Protein AF-A0A370NGB3-F1 (afdb_monomer_lite)

Organism: NCBI:txid2211104

Sequence (174 aa):
MNQNKIIVSNSVEALFYEDENNKLLPESSAEADHLPIEALVVSDRDSDDTCDEDDDDYDDACEDKPRTLDEIYEAIKRLRKQVWYNRCYLANRQEIEEGAVKIVSHGEWYANPERQNCIVDDIWAGAQKTAKEIEDEFDEDDLIVFNGYELEMLHGKLSALRWAVGNDWDFLDT

pLDDT: mean 71.04, std 23.05, range [30.44, 95.5]

Structure (mmCIF, N/CA/C/O backbone):
data_AF-A0A370NGB3-F1
#
_entry.id   AF-A0A370NGB3-F1
#
loop_
_atom_site.group_PDB
_atom_site.id
_atom_site.type_symbol
_atom_site.label_atom_id
_atom_site.label_alt_id
_atom_site.label_comp_id
_atom_site.label_asym_id
_atom_site.label_entity_id
_atom_site.label_seq_id
_atom_site.pdbx_PDB_ins_code
_atom_site.Cartn_x
_atom_site.Cartn_y
_atom_site.Cartn_z
_atom_site.occupancy
_atom_site.B_iso_or_equiv
_atom_site.auth_seq_id
_atom_site.auth_comp_id
_atom_site.auth_asym_id
_atom_site.auth_atom_id
_atom_site.pdbx_PDB_model_num
ATOM 1 N N . MET A 1 1 ? -5.785 50.158 26.370 1.00 34.03 1 MET A N 1
ATOM 2 C CA . MET A 1 1 ? -6.833 50.618 25.432 1.00 34.03 1 MET A CA 1
ATOM 3 C C . MET A 1 1 ? -6.445 50.079 24.064 1.00 34.03 1 MET A C 1
ATOM 5 O O . MET A 1 1 ? -5.342 50.369 23.639 1.00 34.03 1 MET A O 1
ATOM 9 N N . ASN A 1 2 ? -7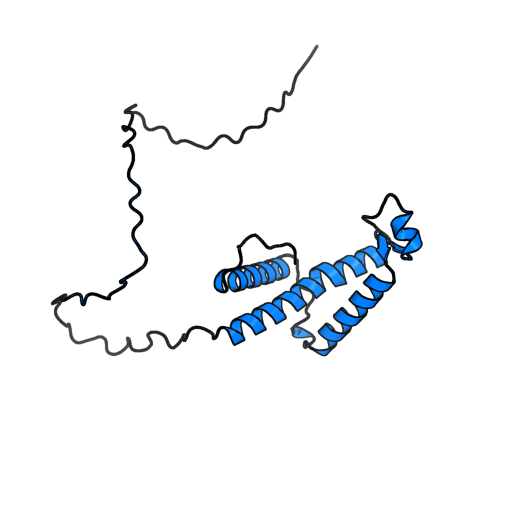.132 49.027 23.606 1.00 30.44 2 ASN A N 1
ATOM 10 C CA . ASN A 1 2 ? -8.124 49.085 22.512 1.00 30.44 2 ASN A CA 1
ATOM 11 C C . ASN A 1 2 ? -7.446 49.353 21.151 1.00 30.44 2 ASN A C 1
ATOM 13 O O . ASN A 1 2 ? -6.763 50.355 21.037 1.00 30.44 2 ASN A O 1
ATOM 17 N N . GLN A 1 3 ? -7.626 48.612 20.059 1.00 36.69 3 GLN A N 1
ATOM 18 C CA . GLN A 1 3 ? -8.386 47.407 19.718 1.00 36.69 3 GLN A CA 1
ATOM 19 C C . GLN A 1 3 ? -8.143 47.168 18.200 1.00 36.69 3 GLN A C 1
ATOM 21 O O . GLN A 1 3 ? -7.958 48.153 17.492 1.00 36.69 3 GLN A O 1
ATOM 26 N N . ASN A 1 4 ? -8.299 45.925 17.711 1.00 31.58 4 ASN A N 1
ATOM 27 C CA . ASN A 1 4 ? -8.691 45.557 16.324 1.00 31.58 4 ASN A CA 1
ATOM 28 C C . ASN A 1 4 ? -7.636 45.770 15.201 1.00 31.58 4 ASN A C 1
ATOM 30 O O . ASN A 1 4 ? -6.890 46.731 15.222 1.00 31.58 4 ASN A O 1
ATOM 34 N N . LYS A 1 5 ? -7.511 44.966 14.137 1.00 33.31 5 LYS A N 1
ATOM 35 C CA . LYS A 1 5 ? -8.287 43.849 13.572 1.00 33.31 5 LYS A CA 1
ATOM 36 C C . LYS A 1 5 ? -7.342 43.114 12.604 1.00 33.31 5 LYS A C 1
ATOM 38 O O . LYS A 1 5 ? -6.756 43.771 11.750 1.00 33.31 5 LYS A O 1
ATOM 43 N N . ILE A 1 6 ? -7.213 41.792 12.693 1.00 30.58 6 ILE A N 1
ATOM 44 C CA . ILE A 1 6 ? -6.614 41.000 11.608 1.00 30.58 6 ILE A CA 1
ATOM 45 C C . ILE A 1 6 ? -7.741 40.725 10.612 1.00 30.58 6 ILE A C 1
ATOM 47 O O . ILE A 1 6 ? -8.737 40.093 10.964 1.00 30.58 6 ILE A O 1
ATOM 51 N N . ILE A 1 7 ? -7.611 41.253 9.397 1.00 32.41 7 ILE A N 1
ATOM 52 C CA . ILE A 1 7 ? -8.409 40.832 8.246 1.00 32.41 7 ILE A CA 1
ATOM 53 C C . ILE A 1 7 ? -7.464 39.998 7.392 1.00 32.41 7 ILE A C 1
ATOM 55 O O . ILE A 1 7 ? -6.507 40.519 6.831 1.00 32.41 7 ILE A O 1
ATOM 59 N N . VAL A 1 8 ? -7.714 38.693 7.356 1.00 41.50 8 VAL A N 1
ATOM 60 C CA . VAL A 1 8 ? -7.067 37.776 6.421 1.00 41.50 8 VAL A CA 1
ATOM 61 C C . VAL A 1 8 ? -7.725 38.003 5.065 1.00 41.50 8 VAL A C 1
ATOM 63 O O . VAL A 1 8 ? -8.908 37.705 4.901 1.00 41.50 8 VAL A O 1
ATOM 66 N N . SER A 1 9 ? -6.984 38.546 4.104 1.00 33.88 9 SER A N 1
ATOM 67 C CA . SER A 1 9 ? -7.332 38.433 2.690 1.00 33.88 9 SER A CA 1
ATOM 68 C C . SER A 1 9 ? -6.294 37.557 2.010 1.00 33.88 9 SER A C 1
ATOM 70 O O . SER A 1 9 ? -5.121 37.914 1.939 1.00 33.88 9 SER A O 1
ATOM 72 N N . ASN A 1 10 ? -6.765 36.409 1.522 1.00 46.78 10 ASN A N 1
ATOM 73 C CA . ASN A 1 10 ? -6.141 35.640 0.455 1.00 46.78 10 ASN A CA 1
ATOM 74 C C . ASN A 1 10 ? -5.621 36.582 -0.629 1.00 46.78 10 ASN A C 1
ATOM 76 O O . ASN A 1 10 ? -6.415 37.365 -1.149 1.00 46.78 10 ASN A O 1
ATOM 80 N N . SER A 1 11 ? -4.353 36.453 -1.006 1.00 34.59 11 SER A N 1
ATOM 81 C CA . SER A 1 11 ? -3.908 36.399 -2.403 1.00 34.59 11 SER A CA 1
ATOM 82 C C . SER A 1 11 ? -2.403 36.162 -2.443 1.00 34.59 11 SER A C 1
ATOM 84 O O . SER A 1 11 ? -1.639 36.747 -1.683 1.00 34.59 11 SER A O 1
ATOM 86 N N . VAL A 1 12 ? -2.014 35.249 -3.322 1.00 42.88 12 VAL A N 1
ATOM 87 C CA . VAL A 1 12 ? -0.639 34.929 -3.691 1.00 42.88 12 VAL A CA 1
ATOM 88 C C . VAL A 1 12 ? -0.088 36.129 -4.466 1.00 42.88 12 VAL A C 1
ATOM 90 O O . VAL A 1 12 ? -0.531 36.376 -5.584 1.00 42.88 12 VAL A O 1
ATOM 93 N N . GLU A 1 13 ? 0.834 36.900 -3.888 1.00 38.72 13 GLU A N 1
ATOM 94 C CA . GLU A 1 13 ? 1.575 37.912 -4.648 1.00 38.72 13 GLU A CA 1
ATOM 95 C C . GLU A 1 13 ? 2.733 37.233 -5.379 1.00 38.72 13 GLU A C 1
ATOM 97 O O . GLU A 1 13 ? 3.723 36.800 -4.788 1.00 38.72 13 GLU A O 1
ATOM 102 N N . ALA A 1 14 ? 2.564 37.111 -6.694 1.00 38.94 14 ALA A N 1
ATOM 103 C CA . ALA A 1 14 ? 3.642 36.846 -7.624 1.00 38.94 14 ALA A CA 1
ATOM 104 C C . ALA A 1 14 ? 4.669 37.984 -7.530 1.00 38.94 14 ALA A C 1
ATOM 106 O O . ALA A 1 14 ? 4.329 39.158 -7.680 1.00 38.94 14 ALA A O 1
ATOM 107 N N . LEU A 1 15 ? 5.927 37.623 -7.286 1.00 31.48 15 LEU A N 1
ATOM 108 C CA . LEU A 1 15 ? 7.059 38.538 -7.363 1.00 31.48 15 LEU A CA 1
ATOM 109 C C . LEU A 1 15 ? 7.294 38.910 -8.833 1.00 31.48 15 LEU A C 1
ATOM 111 O O . LEU A 1 15 ? 7.958 38.179 -9.566 1.00 31.48 15 LEU A O 1
ATOM 115 N N . PHE A 1 16 ? 6.750 40.043 -9.265 1.00 32.81 16 PHE A N 1
ATOM 116 C CA . PHE A 1 16 ? 7.217 40.725 -10.467 1.00 32.81 16 PHE A CA 1
ATOM 117 C C . PHE A 1 16 ? 8.459 41.547 -10.098 1.00 32.81 16 PHE A C 1
ATOM 119 O O . PHE A 1 16 ? 8.409 42.389 -9.205 1.00 32.81 16 PHE A O 1
ATOM 126 N N . TYR A 1 17 ? 9.583 41.283 -10.767 1.00 37.03 17 TYR A N 1
ATOM 127 C CA . TYR A 1 17 ? 10.738 42.181 -10.753 1.00 37.03 17 TYR A CA 1
ATOM 128 C C . TYR A 1 17 ? 10.430 43.374 -11.666 1.00 37.03 17 TYR A C 1
ATOM 130 O O . TYR A 1 17 ? 10.232 43.197 -12.867 1.00 37.03 17 TYR A O 1
ATOM 138 N N . GLU A 1 18 ? 10.380 44.577 -11.097 1.00 33.16 18 GLU A N 1
ATOM 139 C CA . GLU A 1 18 ? 10.316 45.831 -11.851 1.00 33.16 18 GLU A CA 1
ATOM 140 C C . GLU A 1 18 ? 11.743 46.330 -12.147 1.00 33.16 18 GLU A C 1
ATOM 142 O O . GLU A 1 18 ? 12.573 46.397 -11.241 1.00 33.16 18 GLU A O 1
ATOM 147 N N . ASP A 1 19 ? 12.026 46.679 -13.407 1.00 35.22 19 ASP A N 1
ATOM 148 C CA . ASP A 1 19 ? 13.258 47.364 -13.834 1.00 35.22 19 ASP A CA 1
ATOM 149 C C . ASP A 1 19 ? 12.952 48.838 -14.179 1.00 35.22 19 ASP A C 1
ATOM 151 O O . ASP A 1 19 ? 11.872 49.174 -14.677 1.00 35.22 19 ASP A O 1
ATOM 155 N N . GLU A 1 20 ? 13.905 49.732 -13.907 1.00 42.97 20 GLU A N 1
ATOM 156 C CA . GLU A 1 20 ? 13.741 51.173 -13.635 1.00 42.97 20 GLU A CA 1
ATOM 157 C C . GLU A 1 20 ? 13.338 52.057 -14.836 1.00 42.97 20 GLU A C 1
ATOM 159 O O . GLU A 1 20 ? 13.365 53.284 -14.744 1.00 42.97 20 GLU A O 1
ATOM 164 N N . ASN A 1 21 ? 12.942 51.487 -15.976 1.00 46.84 21 ASN A N 1
ATOM 165 C CA . ASN A 1 21 ? 12.770 52.252 -17.220 1.00 46.84 21 ASN A CA 1
ATOM 166 C C . ASN A 1 21 ? 11.375 52.215 -17.857 1.00 46.84 21 ASN A C 1
ATOM 168 O O . ASN A 1 21 ? 11.252 52.615 -19.014 1.00 46.84 21 ASN A O 1
ATOM 172 N N . ASN A 1 22 ? 10.337 51.793 -17.119 1.00 48.28 22 ASN A N 1
ATOM 173 C CA . ASN A 1 22 ? 8.905 51.936 -17.451 1.00 48.28 22 ASN A CA 1
ATOM 174 C C . ASN A 1 22 ? 8.594 52.013 -18.962 1.00 48.28 22 ASN A C 1
ATOM 176 O O . ASN A 1 22 ? 8.128 53.035 -19.480 1.00 48.28 22 ASN A O 1
ATOM 180 N N . LYS A 1 23 ? 8.892 50.934 -19.691 1.00 39.78 23 LYS A N 1
ATOM 181 C CA . LYS A 1 23 ? 8.591 50.825 -21.118 1.00 39.78 23 LYS A CA 1
ATOM 182 C C . LYS A 1 23 ? 7.695 49.612 -21.329 1.00 39.78 23 LYS A C 1
ATOM 184 O O . LYS A 1 23 ? 8.158 48.480 -21.245 1.00 39.78 23 LYS A O 1
ATOM 189 N N . LEU A 1 24 ? 6.409 49.868 -21.586 1.00 38.59 24 LEU A N 1
ATOM 190 C CA . LEU A 1 24 ? 5.455 48.841 -22.007 1.00 38.59 24 LEU A CA 1
ATOM 191 C C . LEU A 1 24 ? 5.971 48.161 -23.284 1.00 38.59 24 LEU A C 1
ATOM 193 O O . LEU A 1 24 ? 6.203 48.831 -24.294 1.00 38.59 24 LEU A O 1
ATOM 197 N N . LEU A 1 25 ? 6.115 46.837 -23.246 1.00 35.84 25 LEU A N 1
ATOM 198 C CA . LEU A 1 25 ? 6.253 46.023 -24.450 1.00 35.84 25 LEU A CA 1
ATOM 199 C C . LEU A 1 25 ? 4.862 45.859 -25.090 1.00 35.84 25 LEU A C 1
ATOM 201 O O . LEU A 1 25 ? 3.893 45.638 -24.363 1.00 35.84 25 LEU A O 1
ATOM 205 N N . PRO A 1 26 ? 4.730 46.001 -26.421 1.00 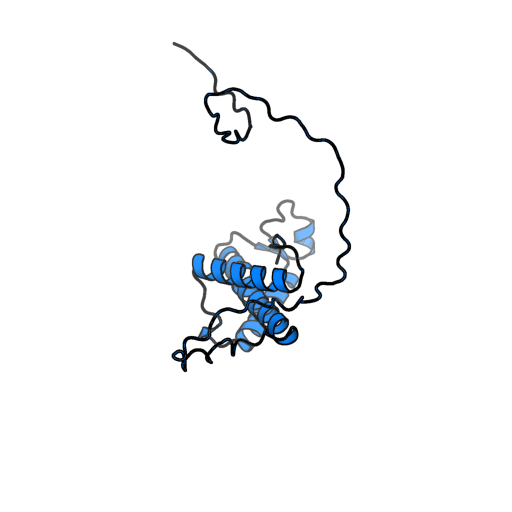34.97 26 PRO A N 1
ATOM 206 C CA . PRO A 1 26 ? 3.440 45.871 -27.083 1.00 34.97 26 PRO A CA 1
ATOM 207 C C . PRO A 1 26 ? 2.965 44.415 -27.069 1.00 34.97 26 PRO A C 1
ATOM 209 O O . PRO A 1 26 ? 3.729 43.503 -27.385 1.00 34.97 26 PRO A O 1
ATOM 212 N N . GLU A 1 27 ? 1.684 44.219 -26.757 1.00 47.47 27 GLU A N 1
ATOM 213 C CA . GLU A 1 27 ? 0.969 42.969 -27.013 1.00 47.47 27 GLU A CA 1
ATOM 214 C C . GLU A 1 27 ? 1.006 42.685 -28.523 1.00 47.47 27 GLU A C 1
ATOM 216 O O . GLU A 1 27 ? 0.318 43.343 -29.307 1.00 47.47 27 GLU A O 1
ATOM 221 N N . SER A 1 28 ? 1.835 41.732 -28.958 1.00 38.22 28 SER A N 1
ATOM 222 C CA . SER A 1 28 ? 1.753 41.215 -30.322 1.00 38.22 28 SER A CA 1
ATOM 223 C C . SER A 1 28 ? 0.676 40.138 -30.372 1.00 38.22 28 SER A C 1
ATOM 225 O O . SER A 1 28 ? 0.853 39.015 -29.897 1.00 38.22 28 SER A O 1
ATOM 227 N N . SER A 1 29 ? -0.454 40.537 -30.937 1.00 34.06 29 SER A N 1
ATOM 228 C CA . SER A 1 29 ? -1.575 39.706 -31.342 1.00 34.06 29 SER A CA 1
ATOM 229 C C . SER A 1 29 ? -1.157 38.479 -32.161 1.00 34.06 29 SER A C 1
ATOM 231 O O . SER A 1 29 ? -0.376 38.612 -33.096 1.00 34.06 29 SER A O 1
ATOM 233 N N . ALA A 1 30 ? -1.790 37.350 -31.833 1.00 41.38 30 ALA A N 1
ATOM 234 C CA . ALA A 1 30 ? -2.312 36.315 -32.730 1.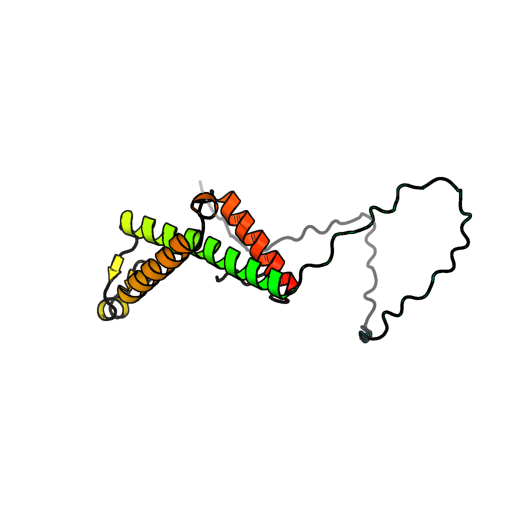00 41.38 30 ALA A CA 1
ATOM 235 C C . ALA A 1 30 ? -1.458 35.861 -33.930 1.00 41.38 30 ALA A C 1
ATOM 237 O O . ALA A 1 30 ? -1.419 36.539 -34.946 1.00 41.38 30 ALA A O 1
ATOM 238 N N . GLU A 1 31 ? -0.922 34.640 -33.831 1.00 35.31 31 GLU A N 1
ATOM 239 C CA . GLU A 1 31 ? -1.191 33.503 -34.739 1.00 35.31 31 GLU A CA 1
ATOM 240 C C . GLU A 1 31 ? -0.345 32.312 -34.259 1.00 35.31 31 GLU A C 1
ATOM 242 O O . GLU A 1 31 ? 0.834 32.176 -34.571 1.00 35.31 31 GLU A O 1
ATOM 247 N N . ALA A 1 32 ? -0.930 31.474 -33.396 1.00 41.09 32 ALA A N 1
ATOM 248 C CA . ALA A 1 32 ? -0.343 30.184 -33.049 1.00 41.09 32 ALA A CA 1
ATOM 249 C C . ALA A 1 32 ? -0.629 29.215 -34.199 1.00 41.09 32 ALA A C 1
ATOM 251 O O . ALA A 1 32 ? -1.620 28.483 -34.176 1.00 41.09 32 ALA A O 1
ATOM 252 N N . ASP A 1 33 ? 0.219 29.254 -35.223 1.00 36.06 33 ASP A N 1
ATOM 253 C CA . ASP A 1 33 ? 0.236 28.232 -36.258 1.00 36.06 33 ASP A CA 1
ATOM 254 C C . ASP A 1 33 ? 0.554 26.880 -35.614 1.00 36.06 33 ASP A C 1
ATOM 256 O O . ASP A 1 33 ? 1.626 26.646 -35.049 1.00 36.06 33 ASP A O 1
ATOM 260 N N . HIS A 1 34 ? -0.423 25.980 -35.681 1.00 44.59 34 HIS A N 1
ATOM 261 C CA . HIS A 1 34 ? -0.253 24.574 -35.365 1.00 44.59 34 HIS A CA 1
ATOM 262 C C . HIS A 1 34 ? 0.762 23.972 -36.340 1.00 44.59 34 HIS A C 1
ATOM 264 O O . HIS A 1 34 ? 0.434 23.698 -37.494 1.00 44.59 34 HIS A O 1
ATOM 270 N N . LEU A 1 35 ? 1.992 23.742 -35.883 1.00 41.38 35 LEU A N 1
ATOM 271 C CA . LEU A 1 35 ? 2.932 22.906 -36.622 1.00 41.38 35 LEU A CA 1
ATOM 272 C C . LEU A 1 35 ? 2.502 21.437 -36.464 1.00 41.38 35 LEU A C 1
ATOM 274 O O . LEU A 1 35 ? 2.389 20.963 -35.329 1.00 41.38 35 LEU A O 1
ATOM 278 N N . PRO A 1 36 ? 2.232 20.702 -37.559 1.00 34.91 36 PRO A N 1
ATOM 279 C CA . PRO A 1 36 ? 1.934 19.283 -37.471 1.00 34.91 36 PRO A CA 1
ATOM 280 C C . PRO A 1 36 ? 3.199 18.522 -37.064 1.00 34.91 36 PRO A C 1
ATOM 282 O O . PRO A 1 36 ? 4.299 18.810 -37.537 1.00 34.91 36 PRO A O 1
ATOM 285 N N . ILE A 1 37 ? 3.034 17.533 -36.186 1.00 41.19 37 ILE A N 1
ATOM 286 C CA . ILE A 1 37 ? 4.081 16.577 -35.821 1.00 41.19 37 ILE A CA 1
ATOM 287 C C . ILE A 1 37 ? 4.242 15.611 -36.996 1.00 41.19 37 ILE A C 1
ATOM 289 O O . ILE A 1 37 ? 3.723 14.504 -36.974 1.00 41.19 37 ILE A O 1
ATOM 293 N N . GLU A 1 38 ? 4.911 16.037 -38.057 1.00 47.19 38 GLU A N 1
ATOM 294 C CA . GLU A 1 38 ? 5.358 15.151 -39.125 1.00 47.19 38 GLU A CA 1
ATOM 295 C C . GLU A 1 38 ? 6.621 15.747 -39.753 1.00 47.19 38 GLU A C 1
ATOM 297 O O . GLU A 1 38 ? 6.657 16.921 -40.108 1.00 47.19 38 GLU A O 1
ATOM 302 N N . ALA A 1 39 ? 7.650 14.902 -39.866 1.00 40.31 39 ALA A N 1
ATOM 303 C CA . ALA A 1 39 ? 9.011 15.175 -40.342 1.00 40.31 39 ALA A CA 1
ATOM 304 C C . ALA A 1 39 ? 10.018 15.712 -39.304 1.00 40.31 39 ALA A C 1
ATOM 306 O O . ALA A 1 39 ? 10.638 16.757 -39.480 1.00 40.31 39 ALA A O 1
ATOM 307 N N . LEU A 1 40 ? 10.320 14.887 -38.296 1.00 37.88 40 LEU A N 1
ATOM 308 C CA . LEU A 1 40 ? 11.678 14.829 -37.748 1.00 37.88 40 LEU A CA 1
ATOM 309 C C . LEU A 1 40 ? 12.558 14.040 -38.740 1.00 37.88 40 LEU A C 1
ATOM 311 O O . LEU A 1 40 ? 12.889 12.879 -38.519 1.00 37.88 40 LEU A O 1
ATOM 315 N N . VAL A 1 41 ? 12.854 14.636 -39.898 1.00 39.78 41 VAL A N 1
ATOM 316 C CA . VAL A 1 41 ? 13.902 14.128 -40.792 1.00 39.78 41 VAL A CA 1
ATOM 317 C C . VAL A 1 41 ? 15.198 14.760 -40.314 1.00 39.78 41 VAL A C 1
ATOM 319 O O . VAL A 1 41 ? 15.363 15.976 -40.381 1.00 39.78 41 VAL A O 1
ATOM 322 N N . VAL A 1 42 ? 16.088 13.924 -39.782 1.00 42.28 42 VAL A N 1
ATOM 323 C CA . VAL A 1 42 ? 17.471 14.285 -39.473 1.00 42.28 42 VAL A CA 1
ATOM 324 C C . VAL A 1 42 ? 18.105 14.780 -40.771 1.00 42.28 42 VAL A C 1
ATOM 326 O O . VAL A 1 42 ? 18.344 13.998 -41.684 1.00 42.28 42 VAL A O 1
ATOM 329 N N . SER A 1 43 ? 18.291 16.092 -40.893 1.00 34.41 43 SER A N 1
ATOM 330 C CA . SER A 1 43 ? 19.112 16.669 -41.949 1.00 34.41 43 SER A CA 1
ATOM 331 C C . SER A 1 43 ? 20.567 16.557 -41.519 1.00 34.41 43 SER A C 1
ATOM 333 O O . SER A 1 43 ? 20.949 17.162 -40.510 1.00 34.41 43 SER A O 1
ATOM 335 N N . ASP A 1 44 ? 21.344 15.795 -42.281 1.00 44.28 44 ASP A N 1
ATOM 336 C CA . ASP A 1 44 ? 22.796 15.715 -42.183 1.00 44.28 44 ASP A CA 1
ATOM 337 C C . ASP A 1 44 ? 23.386 17.133 -42.111 1.00 44.28 44 ASP A C 1
ATOM 339 O O . ASP A 1 44 ? 23.186 17.965 -43.000 1.00 44.28 44 ASP A O 1
ATOM 343 N N . ARG A 1 45 ? 24.052 17.447 -40.995 1.00 45.62 45 ARG A N 1
ATOM 344 C CA . ARG A 1 45 ? 24.866 18.656 -40.875 1.00 45.62 45 ARG A CA 1
ATOM 345 C C . ARG A 1 45 ? 26.225 18.338 -41.482 1.00 45.62 45 ARG A C 1
ATOM 347 O O . ARG A 1 45 ? 27.046 17.705 -40.830 1.00 45.62 45 ARG A O 1
ATOM 354 N N . ASP A 1 46 ? 26.459 18.825 -42.694 1.00 48.72 46 ASP A N 1
ATOM 355 C CA . ASP A 1 46 ? 27.809 18.977 -43.233 1.00 48.72 46 ASP A CA 1
ATOM 356 C C . ASP A 1 46 ? 28.535 20.065 -42.421 1.00 48.72 46 ASP A C 1
ATOM 358 O O . ASP A 1 46 ? 28.491 21.253 -42.750 1.00 48.72 46 ASP A O 1
ATOM 362 N N . SER A 1 47 ? 29.158 19.673 -41.310 1.00 48.03 47 SER A N 1
ATOM 363 C CA . SER A 1 47 ? 30.213 20.455 -40.669 1.00 48.03 47 SER A CA 1
ATOM 364 C C . SER A 1 47 ? 31.552 19.857 -41.078 1.00 48.03 47 SER A C 1
ATOM 366 O O . SER A 1 47 ? 32.001 18.867 -40.507 1.00 48.03 47 SER A O 1
ATOM 368 N N . ASP A 1 48 ? 32.146 20.457 -42.106 1.00 54.53 48 ASP A N 1
ATOM 369 C CA . ASP A 1 48 ? 33.570 20.350 -42.412 1.00 54.53 48 ASP A CA 1
ATOM 370 C C . ASP A 1 48 ? 34.332 20.999 -41.247 1.00 54.53 48 ASP A C 1
ATOM 372 O O . ASP A 1 48 ? 34.488 22.220 -41.198 1.00 54.53 48 ASP A O 1
ATOM 376 N N . ASP A 1 49 ? 34.685 20.189 -40.251 1.00 50.22 49 ASP A N 1
ATOM 377 C CA . ASP A 1 49 ? 35.584 20.565 -39.169 1.00 50.22 49 ASP A CA 1
ATOM 378 C C . ASP A 1 49 ? 36.681 19.505 -39.104 1.00 50.22 49 ASP A C 1
ATOM 380 O O . ASP A 1 49 ? 36.429 18.298 -39.097 1.00 50.22 49 ASP A O 1
ATOM 384 N N . THR A 1 50 ? 37.910 19.983 -39.199 1.00 48.91 50 THR A N 1
ATOM 385 C CA . THR A 1 50 ? 39.129 19.204 -39.372 1.00 48.91 50 THR A CA 1
ATOM 386 C C . THR A 1 50 ? 39.282 18.150 -38.284 1.00 48.91 50 THR A C 1
ATOM 388 O O . THR A 1 50 ? 39.313 18.477 -37.102 1.00 48.91 50 THR A O 1
ATOM 391 N N . CYS A 1 51 ? 39.422 16.892 -38.702 1.00 45.44 51 CYS A N 1
ATOM 392 C CA . CYS A 1 51 ? 39.734 15.771 -37.829 1.00 45.44 51 CYS A CA 1
ATOM 393 C C . CYS A 1 51 ? 41.173 15.929 -37.314 1.00 45.44 51 CYS A C 1
ATOM 395 O O . CYS A 1 51 ? 42.122 15.558 -38.007 1.00 45.44 51 CYS A O 1
ATOM 397 N N . ASP A 1 52 ? 41.339 16.494 -36.120 1.00 53.66 52 ASP A N 1
ATOM 398 C CA . ASP A 1 52 ? 42.523 16.215 -35.315 1.00 53.66 52 ASP A CA 1
ATOM 399 C C . ASP A 1 52 ? 42.454 14.727 -34.928 1.00 53.66 52 ASP A C 1
ATOM 401 O O . ASP A 1 52 ? 41.543 14.274 -34.236 1.00 53.66 52 ASP A O 1
ATOM 405 N N . GLU A 1 53 ? 43.376 13.944 -35.487 1.00 59.91 53 GLU A N 1
ATOM 406 C CA . GLU A 1 53 ? 43.620 12.550 -35.127 1.00 59.91 53 GLU A CA 1
ATOM 407 C C . GLU A 1 53 ? 44.220 12.527 -33.717 1.00 59.91 53 GLU A C 1
ATOM 409 O O . GLU A 1 53 ? 45.409 12.789 -33.589 1.00 59.91 53 GLU A O 1
ATOM 414 N N . ASP A 1 54 ? 43.399 12.311 -32.684 1.00 55.22 54 ASP A N 1
ATOM 415 C CA . ASP A 1 54 ? 43.763 11.717 -31.383 1.00 55.22 54 ASP A CA 1
ATOM 416 C C . ASP A 1 54 ? 42.529 11.742 -30.449 1.00 55.22 54 ASP A C 1
ATOM 418 O O . ASP A 1 54 ? 42.422 12.600 -29.579 1.00 55.22 54 ASP A O 1
ATOM 422 N N . ASP A 1 55 ? 41.580 10.813 -30.621 1.00 55.94 55 ASP A N 1
ATOM 423 C CA . ASP A 1 55 ? 40.537 10.527 -29.612 1.00 55.94 55 ASP A CA 1
ATOM 424 C C . ASP A 1 55 ? 40.031 9.067 -29.748 1.00 55.94 55 ASP A C 1
ATOM 426 O O . ASP A 1 55 ? 38.842 8.778 -29.879 1.00 55.94 55 ASP A O 1
ATOM 430 N N . ASP A 1 56 ? 40.964 8.107 -29.720 1.00 56.28 56 ASP A N 1
ATOM 431 C CA . ASP A 1 56 ? 40.682 6.658 -29.657 1.00 56.28 56 ASP A CA 1
ATOM 432 C C . ASP A 1 56 ? 40.241 6.206 -28.239 1.00 56.28 56 ASP A C 1
ATOM 434 O O . ASP A 1 56 ? 40.781 5.245 -27.689 1.00 56.28 56 ASP A O 1
ATOM 438 N N . ASP A 1 57 ? 39.280 6.892 -27.610 1.00 56.09 57 ASP A N 1
ATOM 439 C CA . ASP A 1 57 ? 38.654 6.409 -26.357 1.00 56.09 57 ASP A CA 1
ATOM 440 C C . ASP A 1 57 ? 37.203 6.904 -26.153 1.00 56.09 57 ASP A C 1
ATOM 442 O O . ASP A 1 57 ? 36.726 7.049 -25.028 1.00 56.09 57 ASP A O 1
ATOM 446 N N . TYR A 1 58 ? 36.478 7.181 -27.245 1.00 55.16 58 TYR A N 1
ATOM 447 C CA . TYR A 1 58 ? 35.082 7.659 -27.214 1.00 55.16 58 TYR A CA 1
ATOM 448 C C . TYR A 1 58 ? 34.048 6.632 -27.709 1.00 55.16 58 TYR A C 1
ATOM 450 O O . TYR A 1 58 ? 32.964 7.002 -28.152 1.00 55.16 58 TYR A O 1
ATOM 458 N N . ASP A 1 59 ? 34.351 5.338 -27.596 1.00 52.72 59 ASP A N 1
ATOM 459 C CA . ASP A 1 59 ? 33.431 4.242 -27.954 1.00 52.72 59 ASP A CA 1
ATOM 460 C C . ASP A 1 59 ? 32.750 3.595 -26.723 1.00 52.72 59 ASP A C 1
ATOM 462 O O . ASP A 1 59 ? 32.278 2.465 -26.784 1.00 52.72 59 ASP A O 1
ATOM 466 N N . ASP A 1 60 ? 32.640 4.327 -25.604 1.00 54.59 60 ASP A N 1
ATOM 467 C CA . ASP A 1 60 ? 31.706 4.024 -24.495 1.00 54.59 60 ASP A CA 1
ATOM 468 C C . ASP A 1 60 ? 30.419 4.872 -24.603 1.00 54.59 60 ASP A C 1
ATOM 470 O O . ASP A 1 60 ? 29.760 5.237 -23.627 1.00 54.59 60 ASP A O 1
ATOM 474 N N . ALA A 1 61 ? 30.055 5.269 -25.824 1.00 56.16 61 ALA A N 1
ATOM 475 C CA . ALA A 1 61 ? 28.825 5.996 -26.082 1.00 56.16 61 ALA A CA 1
ATOM 476 C C . ALA A 1 61 ? 27.628 5.024 -26.095 1.00 56.16 61 ALA A C 1
ATOM 478 O O . ALA A 1 61 ? 27.199 4.543 -27.140 1.00 56.16 61 ALA A O 1
ATOM 479 N N . CYS A 1 62 ? 27.032 4.824 -24.915 1.00 56.25 62 CYS A N 1
ATOM 480 C CA . CYS A 1 62 ? 25.655 4.354 -24.719 1.00 56.25 62 CYS A CA 1
ATOM 481 C C . CYS A 1 62 ? 25.382 2.856 -24.994 1.00 56.25 62 CYS A C 1
ATOM 483 O O . CYS A 1 62 ? 24.675 2.486 -25.934 1.00 56.25 62 CYS A O 1
ATOM 485 N N . GLU A 1 63 ? 25.801 1.977 -24.077 1.00 57.12 63 GLU A N 1
ATOM 486 C CA . GLU A 1 63 ? 25.158 0.657 -23.916 1.00 57.12 63 GLU A CA 1
ATOM 487 C C . GLU A 1 63 ? 23.791 0.729 -23.192 1.00 57.12 63 GLU A C 1
ATOM 489 O O . GLU A 1 63 ? 23.121 -0.294 -23.014 1.00 57.12 63 GLU A O 1
ATOM 494 N N . ASP A 1 64 ? 23.322 1.925 -22.813 1.00 69.00 64 ASP A N 1
ATOM 495 C CA . ASP A 1 64 ? 22.025 2.147 -22.164 1.00 69.00 64 ASP A CA 1
ATOM 496 C C . ASP A 1 64 ? 20.872 2.064 -23.171 1.00 69.00 64 ASP A C 1
ATOM 498 O O . ASP A 1 64 ? 20.205 3.038 -23.531 1.00 69.00 64 ASP A O 1
ATOM 502 N N . LYS A 1 65 ? 20.603 0.839 -23.629 1.00 80.69 65 LYS A N 1
ATOM 503 C CA . LYS A 1 65 ? 19.391 0.538 -24.390 1.00 80.69 65 LYS A CA 1
ATOM 504 C C . LYS A 1 65 ? 18.169 0.950 -23.563 1.00 80.69 65 LYS A C 1
ATOM 506 O O . LYS A 1 65 ? 18.096 0.602 -22.376 1.00 80.69 65 LYS A O 1
ATOM 511 N N . PRO A 1 66 ? 17.181 1.630 -24.175 1.00 84.38 66 PRO A N 1
ATOM 512 C CA . PRO A 1 66 ? 15.949 1.954 -23.479 1.00 84.38 66 PRO A CA 1
ATOM 513 C C . PRO A 1 66 ? 15.316 0.663 -22.960 1.00 84.38 66 PRO A C 1
ATOM 515 O O . PRO A 1 66 ? 15.295 -0.358 -23.654 1.00 84.38 66 PRO A O 1
ATOM 518 N N . ARG A 1 67 ? 14.815 0.708 -21.722 1.00 88.56 67 ARG A N 1
ATOM 519 C CA . ARG A 1 67 ? 14.066 -0.411 -21.149 1.00 88.56 67 ARG A CA 1
ATOM 520 C C . ARG A 1 67 ? 12.860 -0.712 -22.026 1.00 88.56 67 ARG A C 1
ATOM 522 O O . ARG A 1 67 ? 12.222 0.193 -22.568 1.00 88.56 67 ARG A O 1
ATOM 529 N N . THR A 1 68 ? 12.553 -1.993 -22.157 1.00 93.44 68 THR A N 1
ATOM 530 C CA . THR A 1 68 ? 11.346 -2.416 -22.855 1.00 93.44 68 THR A CA 1
ATOM 531 C C . THR A 1 68 ? 10.115 -1.988 -22.061 1.00 93.44 68 THR A C 1
ATOM 533 O O . THR A 1 68 ? 10.138 -1.860 -20.836 1.00 93.44 68 THR A O 1
ATOM 536 N N . LEU A 1 69 ? 9.012 -1.765 -22.767 1.00 93.06 69 LEU A N 1
ATOM 537 C CA . LEU A 1 69 ? 7.746 -1.374 -22.153 1.00 93.06 69 LEU A CA 1
ATOM 538 C C . LEU A 1 69 ? 7.245 -2.430 -21.146 1.00 93.06 69 LEU A C 1
ATOM 540 O O . LEU A 1 69 ? 6.711 -2.069 -20.099 1.00 93.06 69 LEU A O 1
ATOM 544 N N . ASP A 1 70 ? 7.502 -3.714 -21.407 1.00 94.88 70 ASP A N 1
ATOM 545 C CA . ASP A 1 70 ? 7.173 -4.811 -20.490 1.00 94.88 70 ASP A CA 1
ATOM 546 C C . ASP A 1 70 ? 7.974 -4.728 -19.181 1.00 94.88 70 ASP A C 1
ATOM 548 O O . ASP A 1 70 ? 7.393 -4.810 -18.099 1.00 94.88 70 ASP A O 1
ATOM 552 N N . GLU A 1 71 ? 9.287 -4.478 -19.252 1.00 94.38 71 GLU A N 1
ATOM 553 C CA . GLU A 1 71 ? 10.130 -4.271 -18.062 1.00 94.38 71 GLU A CA 1
ATOM 554 C C . GLU A 1 71 ? 9.652 -3.078 -17.228 1.00 94.38 71 GLU A C 1
ATOM 556 O O . GLU A 1 71 ? 9.613 -3.148 -15.997 1.00 94.38 71 GLU A O 1
ATOM 561 N N . ILE A 1 72 ? 9.249 -1.988 -17.889 1.00 94.44 72 ILE A N 1
ATOM 562 C CA . ILE A 1 72 ? 8.705 -0.805 -17.214 1.00 94.44 72 ILE A CA 1
ATOM 563 C C . ILE A 1 72 ? 7.401 -1.159 -16.491 1.00 94.44 72 ILE A C 1
ATOM 565 O O . ILE A 1 72 ? 7.216 -0.771 -15.335 1.00 94.44 72 ILE A O 1
ATOM 569 N N . TYR A 1 73 ? 6.506 -1.923 -17.121 1.00 94.50 73 TYR A N 1
ATOM 570 C CA . TYR A 1 73 ? 5.269 -2.355 -16.472 1.00 94.50 73 TYR A CA 1
ATOM 571 C C . TYR A 1 73 ? 5.512 -3.277 -15.281 1.00 94.50 73 TYR A C 1
ATOM 573 O O . TYR A 1 73 ? 4.846 -3.109 -14.257 1.00 94.50 73 TYR A O 1
ATOM 581 N N . GLU A 1 74 ? 6.455 -4.214 -15.370 1.00 94.50 74 GLU A N 1
ATOM 582 C CA . GLU A 1 74 ? 6.816 -5.062 -14.230 1.00 94.50 74 GLU A CA 1
ATOM 583 C C . GLU A 1 74 ? 7.410 -4.238 -13.079 1.00 94.50 74 GLU A C 1
ATOM 585 O O . GLU A 1 74 ? 7.009 -4.409 -11.924 1.00 94.50 74 GLU A O 1
ATOM 590 N N . ALA A 1 75 ? 8.259 -3.251 -13.380 1.00 93.81 75 ALA A N 1
ATOM 591 C CA . ALA A 1 75 ? 8.765 -2.318 -12.376 1.00 93.81 75 ALA A CA 1
ATOM 592 C C . ALA A 1 75 ? 7.638 -1.493 -11.721 1.00 93.81 75 ALA A C 1
ATOM 594 O O . ALA A 1 75 ? 7.601 -1.358 -10.497 1.00 93.81 75 ALA A O 1
ATOM 595 N N . ILE A 1 76 ? 6.671 -0.992 -12.502 1.00 93.94 76 ILE A N 1
ATOM 596 C CA . ILE A 1 76 ? 5.494 -0.274 -11.981 1.00 93.94 76 ILE A CA 1
ATOM 597 C C . ILE A 1 76 ? 4.655 -1.178 -11.072 1.00 93.94 76 ILE A C 1
ATOM 599 O O . ILE A 1 76 ? 4.234 -0.741 -9.998 1.00 93.94 76 ILE A O 1
ATOM 603 N N . LYS A 1 77 ? 4.390 -2.425 -11.485 1.00 93.06 77 LYS A N 1
ATOM 604 C CA . LYS A 1 77 ? 3.630 -3.399 -10.685 1.00 93.06 77 LYS A CA 1
ATOM 605 C C . LYS A 1 77 ? 4.319 -3.658 -9.351 1.00 93.06 77 LYS A C 1
ATOM 607 O O . LYS A 1 77 ? 3.660 -3.601 -8.313 1.00 93.06 77 LYS A O 1
ATOM 612 N N . ARG A 1 78 ? 5.635 -3.880 -9.376 1.00 92.31 78 ARG A N 1
ATOM 613 C CA . ARG A 1 78 ? 6.453 -4.109 -8.183 1.00 92.31 78 ARG A CA 1
ATOM 614 C C . ARG A 1 78 ? 6.406 -2.917 -7.224 1.00 92.31 78 ARG A C 1
ATOM 616 O O . ARG A 1 78 ? 6.044 -3.083 -6.062 1.00 92.31 78 ARG A O 1
ATOM 623 N N . LEU A 1 79 ? 6.679 -1.710 -7.723 1.00 91.44 79 LEU A N 1
ATOM 624 C CA . LEU A 1 79 ? 6.649 -0.482 -6.920 1.00 91.44 79 LEU A CA 1
ATOM 625 C C . LEU A 1 79 ? 5.260 -0.213 -6.329 1.00 91.44 79 LEU A C 1
ATOM 627 O O . LEU A 1 79 ? 5.148 0.183 -5.173 1.00 91.44 79 LEU A O 1
ATOM 631 N N . ARG A 1 80 ? 4.184 -0.469 -7.086 1.00 91.69 80 ARG A N 1
ATOM 632 C CA . ARG A 1 80 ? 2.811 -0.311 -6.586 1.00 91.69 80 ARG A CA 1
ATOM 633 C C . ARG A 1 80 ? 2.531 -1.230 -5.395 1.00 91.69 80 ARG A C 1
ATOM 635 O O . ARG A 1 80 ? 1.928 -0.772 -4.431 1.00 91.69 80 ARG A O 1
ATOM 642 N N . LYS A 1 81 ? 2.976 -2.492 -5.440 1.00 92.12 81 LYS A N 1
ATOM 643 C CA . LYS A 1 81 ? 2.823 -3.435 -4.317 1.00 92.12 81 LYS A CA 1
ATOM 644 C C . LYS A 1 81 ? 3.574 -2.951 -3.075 1.00 92.12 81 LYS A C 1
ATOM 646 O O . LYS A 1 81 ? 2.986 -2.917 -2.001 1.00 92.12 81 LYS A O 1
ATOM 651 N N . GLN A 1 82 ? 4.821 -2.501 -3.234 1.00 90.25 82 GLN A N 1
ATOM 652 C CA . GLN A 1 82 ? 5.634 -1.976 -2.128 1.00 90.25 82 GLN A CA 1
ATOM 653 C C . GLN A 1 82 ? 5.011 -0.728 -1.486 1.00 90.25 82 GLN A C 1
ATOM 655 O O . GLN A 1 82 ? 4.916 -0.642 -0.260 1.00 90.25 82 GLN A O 1
ATOM 660 N N . VAL A 1 83 ? 4.551 0.222 -2.309 1.00 90.62 83 VAL A N 1
ATOM 661 C CA . VAL A 1 83 ? 3.889 1.448 -1.835 1.00 90.62 83 VAL A CA 1
ATOM 662 C C . VAL A 1 83 ? 2.588 1.111 -1.108 1.00 90.62 83 VAL A C 1
ATOM 664 O O . VAL A 1 83 ? 2.383 1.588 0.006 1.00 90.62 83 VAL A O 1
ATOM 667 N N . TRP A 1 84 ? 1.742 0.254 -1.686 1.00 92.12 84 TRP A N 1
ATOM 668 C CA . TRP A 1 84 ? 0.488 -0.171 -1.061 1.00 92.12 84 TRP A CA 1
ATOM 669 C C . TRP A 1 84 ? 0.725 -0.891 0.273 1.00 92.12 84 TRP A C 1
ATOM 671 O O . TRP A 1 84 ? 0.065 -0.590 1.267 1.00 92.12 84 TRP A O 1
ATOM 681 N N . TYR A 1 85 ? 1.695 -1.806 0.324 1.00 91.56 85 TYR A N 1
ATOM 682 C CA . TYR A 1 85 ? 2.008 -2.569 1.531 1.00 91.56 85 TYR A CA 1
ATOM 683 C C . TYR A 1 85 ? 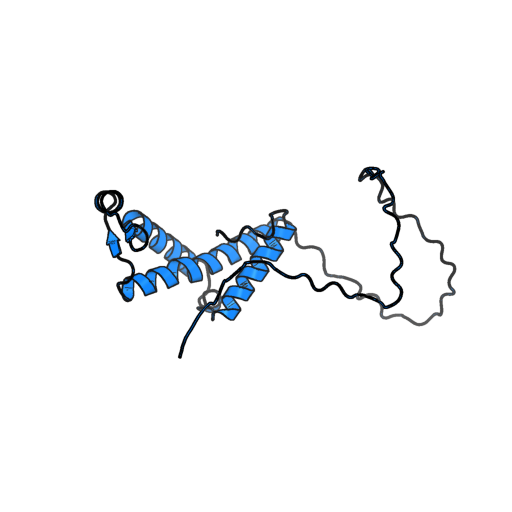2.418 -1.645 2.687 1.00 91.56 85 TYR A C 1
ATOM 685 O O . TYR A 1 85 ? 1.869 -1.733 3.785 1.00 91.56 85 TYR A O 1
ATOM 693 N N . ASN A 1 86 ? 3.300 -0.679 2.423 1.00 88.75 86 ASN A N 1
ATOM 694 C CA . ASN A 1 86 ? 3.755 0.259 3.448 1.00 88.75 86 ASN A CA 1
ATOM 695 C C . ASN A 1 86 ? 2.684 1.297 3.821 1.00 88.75 86 ASN A C 1
ATOM 697 O O . ASN A 1 86 ? 2.417 1.519 5.000 1.00 88.75 86 ASN A O 1
ATOM 701 N N . ARG A 1 87 ? 2.052 1.940 2.832 1.00 87.00 87 ARG A N 1
ATOM 702 C CA . ARG A 1 87 ? 1.153 3.079 3.074 1.00 87.00 87 ARG A CA 1
ATOM 703 C C . ARG A 1 87 ? -0.258 2.667 3.462 1.00 87.00 87 ARG A C 1
ATOM 705 O O . ARG A 1 87 ? -0.881 3.353 4.260 1.00 87.00 87 ARG A O 1
ATOM 712 N N . CYS A 1 88 ? -0.784 1.593 2.883 1.00 87.88 88 CYS A N 1
ATOM 713 C CA . CYS A 1 88 ? -2.149 1.157 3.149 1.00 87.88 88 CYS A CA 1
ATOM 714 C C . CYS A 1 88 ? -2.175 0.075 4.221 1.00 87.88 88 CYS A C 1
ATOM 716 O O . CYS A 1 88 ? -2.924 0.202 5.183 1.00 87.88 88 CYS A O 1
ATOM 718 N N . TYR A 1 89 ? -1.393 -0.996 4.076 1.00 91.69 89 TYR A N 1
ATOM 719 C CA . TYR A 1 89 ? -1.509 -2.130 4.992 1.00 91.69 89 TYR A CA 1
ATOM 720 C C . TYR A 1 89 ? -0.863 -1.858 6.356 1.00 91.69 89 TYR A C 1
ATOM 722 O O . TYR A 1 89 ? -1.558 -1.955 7.369 1.00 91.69 89 TYR A O 1
ATOM 730 N N . LEU A 1 90 ? 0.417 -1.462 6.404 1.00 90.62 90 LEU A N 1
ATOM 731 C CA . LEU A 1 90 ? 1.099 -1.202 7.681 1.00 90.62 90 LEU A CA 1
ATOM 732 C C . LEU A 1 90 ? 0.484 -0.020 8.443 1.00 90.62 90 LEU A C 1
ATOM 734 O O . LEU A 1 90 ? 0.269 -0.136 9.647 1.00 90.62 90 LEU A O 1
ATOM 738 N N . ALA A 1 91 ? 0.136 1.073 7.753 1.00 88.38 91 ALA A N 1
ATOM 739 C CA . ALA A 1 91 ? -0.500 2.227 8.395 1.00 88.38 91 ALA A CA 1
ATOM 740 C C . ALA A 1 91 ? -1.864 1.872 9.011 1.00 88.38 91 ALA A C 1
ATOM 742 O O . ALA A 1 91 ? -2.077 2.109 10.197 1.00 88.38 91 ALA A O 1
ATOM 743 N N . ASN A 1 92 ? -2.762 1.218 8.258 1.00 90.50 92 ASN A N 1
ATOM 744 C CA . ASN A 1 92 ? -4.058 0.792 8.803 1.00 90.50 92 ASN A CA 1
ATOM 745 C C . ASN A 1 92 ? -3.887 -0.217 9.940 1.00 90.50 92 ASN A C 1
ATOM 747 O O . ASN A 1 92 ? -4.621 -0.171 10.923 1.00 90.50 92 ASN A O 1
ATOM 751 N N . ARG A 1 93 ? -2.921 -1.137 9.826 1.00 92.44 93 ARG A N 1
ATOM 752 C CA . ARG A 1 93 ? -2.620 -2.094 10.892 1.00 92.44 93 ARG A CA 1
ATOM 753 C C . ARG A 1 93 ? -2.223 -1.370 12.178 1.00 92.44 93 ARG A C 1
ATOM 755 O O . ARG A 1 93 ? -2.770 -1.692 13.228 1.00 92.44 93 ARG A O 1
ATOM 762 N N . GLN A 1 94 ? -1.327 -0.389 12.089 1.00 90.69 94 GLN A N 1
ATOM 763 C CA . GLN A 1 94 ? -0.919 0.421 13.232 1.00 90.69 94 GLN A CA 1
ATOM 764 C C . GLN A 1 94 ? -2.113 1.179 13.833 1.00 90.69 94 GLN A C 1
ATOM 766 O O . GLN A 1 94 ? -2.325 1.127 15.040 1.00 90.69 94 GLN A O 1
ATOM 771 N N . GLU A 1 95 ? -2.948 1.813 13.010 1.00 91.06 95 GLU A N 1
ATOM 772 C CA . GLU A 1 95 ? -4.130 2.546 13.485 1.00 91.06 95 GLU A CA 1
ATOM 773 C C . GLU A 1 95 ? -5.180 1.638 14.151 1.00 91.06 95 GLU A C 1
ATOM 775 O O . GLU A 1 95 ? -5.864 2.056 15.090 1.00 91.06 95 GLU A O 1
ATOM 780 N N . ILE A 1 96 ? -5.308 0.388 13.695 1.00 93.25 96 ILE A N 1
ATOM 781 C CA . ILE A 1 96 ? -6.158 -0.631 14.326 1.00 93.25 96 ILE A CA 1
ATOM 782 C C . ILE A 1 96 ? -5.564 -1.068 15.671 1.00 93.25 96 ILE A C 1
ATOM 784 O O . ILE A 1 96 ? -6.303 -1.199 16.648 1.00 93.25 96 ILE A O 1
ATOM 788 N N . GLU A 1 97 ? -4.247 -1.279 15.741 1.00 91.62 97 GLU A N 1
ATOM 789 C CA . GLU A 1 97 ? -3.537 -1.640 16.978 1.00 91.62 97 GLU A CA 1
ATOM 790 C C . GLU A 1 97 ? -3.622 -0.517 18.030 1.00 91.62 97 GLU A C 1
ATOM 792 O O . GLU A 1 97 ? -3.827 -0.786 19.215 1.00 91.62 97 GLU A O 1
ATOM 797 N N . GLU A 1 98 ? -3.552 0.743 17.597 1.00 93.38 98 GLU A N 1
ATOM 798 C CA . GLU A 1 98 ? -3.741 1.936 18.433 1.00 93.38 98 GLU A CA 1
ATOM 799 C C . GLU A 1 98 ? -5.220 2.200 18.784 1.00 93.38 98 GLU A C 1
ATOM 801 O O . GLU A 1 98 ? -5.524 2.973 19.697 1.00 93.38 98 GLU A O 1
ATOM 806 N N . GLY A 1 99 ? -6.159 1.542 18.093 1.00 91.38 99 GLY A N 1
ATOM 807 C CA . GLY A 1 99 ? -7.603 1.678 18.294 1.00 91.38 99 GLY A CA 1
ATOM 808 C C . GLY A 1 99 ? -8.217 2.948 17.693 1.00 91.38 99 GLY A C 1
ATOM 809 O O . GLY A 1 99 ? -9.377 3.260 17.989 1.00 91.38 99 GLY A O 1
ATOM 810 N N . ALA A 1 100 ? -7.465 3.674 16.859 1.00 90.62 100 ALA A N 1
ATOM 811 C CA . ALA A 1 100 ? -7.951 4.820 16.093 1.00 90.62 100 ALA A CA 1
ATOM 812 C C . ALA A 1 100 ? -8.965 4.383 15.027 1.00 90.62 100 ALA A C 1
ATOM 814 O O . ALA A 1 100 ? -9.979 5.055 14.825 1.00 90.62 100 ALA A O 1
ATOM 815 N N . VAL A 1 101 ? -8.733 3.217 14.415 1.00 91.50 101 VAL A N 1
ATOM 816 C CA . VAL A 1 101 ? -9.612 2.611 13.413 1.00 91.50 101 VAL A CA 1
ATOM 817 C C . VAL A 1 101 ? -10.270 1.348 13.963 1.00 91.50 101 VAL A C 1
ATOM 819 O O . VAL A 1 101 ? -9.623 0.488 14.559 1.00 91.50 101 VAL A O 1
ATOM 822 N N . LYS A 1 102 ? -11.584 1.217 13.755 1.00 92.06 102 LYS A N 1
ATOM 823 C CA . LYS A 1 102 ? -12.380 0.067 14.209 1.00 92.06 102 LYS A CA 1
ATOM 824 C C . LYS A 1 102 ? -12.791 -0.812 13.038 1.00 92.06 102 LYS A C 1
ATOM 826 O O . LYS A 1 102 ? -13.250 -0.318 12.011 1.00 92.06 102 LYS A O 1
ATOM 831 N N . ILE A 1 103 ? -12.695 -2.124 13.228 1.00 92.44 103 ILE A N 1
ATOM 832 C CA . ILE A 1 103 ? -13.232 -3.098 12.278 1.00 92.44 103 ILE A CA 1
ATOM 833 C C . ILE A 1 103 ? -14.717 -3.297 12.592 1.00 92.44 103 ILE A C 1
ATOM 835 O O . ILE A 1 103 ? -15.073 -3.610 13.728 1.00 92.44 103 ILE A O 1
ATOM 839 N N . VAL A 1 104 ? -15.574 -3.084 11.597 1.00 92.81 104 VAL A N 1
ATOM 840 C CA . VAL A 1 104 ? -17.037 -3.151 11.723 1.00 92.81 104 VAL A CA 1
ATOM 841 C C . VAL A 1 104 ? -17.631 -4.052 10.649 1.00 92.81 104 VAL A C 1
ATOM 843 O O . VAL A 1 104 ? -17.043 -4.233 9.583 1.00 92.81 104 VAL A O 1
ATOM 846 N N . SER A 1 105 ? -18.824 -4.586 10.899 1.00 93.56 105 SER A N 1
ATOM 847 C CA . SER A 1 105 ? -19.563 -5.311 9.865 1.00 93.56 105 SER A CA 1
ATOM 848 C C . SER A 1 105 ? -20.133 -4.358 8.807 1.00 93.56 105 SER A C 1
ATOM 850 O O . SER A 1 105 ? -20.333 -3.161 9.044 1.00 93.56 105 SER A O 1
ATOM 852 N N . HIS A 1 106 ? -20.480 -4.894 7.636 1.00 89.25 106 HIS A N 1
ATOM 853 C CA . HIS A 1 106 ? -21.050 -4.105 6.538 1.00 89.25 106 HIS A CA 1
ATOM 854 C C . HIS A 1 106 ? -22.327 -3.334 6.941 1.00 89.25 106 HIS A C 1
ATOM 856 O O . HIS A 1 106 ? -22.519 -2.183 6.553 1.00 89.25 106 HIS A O 1
ATOM 862 N N . GLY A 1 107 ? -23.192 -3.943 7.762 1.00 87.38 107 GLY A N 1
ATOM 863 C CA . GLY A 1 107 ? -24.419 -3.304 8.251 1.00 87.38 107 GLY A CA 1
ATOM 864 C C . GLY A 1 107 ? -24.154 -2.140 9.210 1.00 87.38 107 GLY A C 1
ATOM 865 O O . GLY A 1 107 ? -24.804 -1.098 9.118 1.00 87.38 107 GLY A O 1
ATOM 866 N N . GLU A 1 108 ? -23.165 -2.289 10.091 1.00 86.88 108 GLU A N 1
ATOM 867 C CA . GLU A 1 108 ? -22.745 -1.241 11.027 1.00 86.88 108 GLU A CA 1
ATOM 868 C C . GLU A 1 108 ? -22.054 -0.083 10.304 1.00 86.88 108 GLU A C 1
ATOM 870 O O . GLU A 1 108 ? -22.258 1.073 10.671 1.00 86.88 108 GLU A O 1
ATOM 875 N N . TRP A 1 109 ? -21.312 -0.364 9.230 1.00 89.38 109 TRP A N 1
ATOM 876 C CA . TRP A 1 109 ? -20.660 0.662 8.417 1.00 89.38 109 TRP A CA 1
ATOM 877 C C . TRP A 1 109 ? -21.662 1.637 7.777 1.00 89.38 109 TRP A C 1
ATOM 879 O O . TRP A 1 109 ? -21.460 2.852 7.813 1.00 89.38 109 TRP A O 1
ATOM 889 N N . TYR A 1 110 ? -22.786 1.140 7.241 1.00 86.88 110 TYR A N 1
ATOM 890 C CA . TYR A 1 110 ? -23.826 2.016 6.681 1.00 86.88 110 TYR A CA 1
ATOM 891 C C . TYR A 1 110 ? -24.554 2.837 7.744 1.00 86.88 110 TYR A C 1
ATOM 893 O O . TYR A 1 110 ? -24.933 3.979 7.467 1.00 86.88 110 TYR A O 1
ATOM 901 N N . ALA A 1 111 ? -24.754 2.254 8.929 1.00 87.56 111 ALA A N 1
ATOM 902 C CA . ALA A 1 111 ? -25.441 2.888 10.047 1.00 87.56 111 ALA A CA 1
ATOM 903 C C . ALA A 1 111 ? -24.574 3.928 10.776 1.00 87.56 111 ALA A C 1
ATOM 905 O O . ALA A 1 111 ? -25.118 4.825 11.420 1.00 87.56 111 ALA A O 1
ATOM 906 N N . ASN A 1 112 ? -23.245 3.824 10.678 1.00 83.38 112 ASN A N 1
ATOM 907 C CA . ASN A 1 112 ? -22.327 4.724 11.360 1.00 83.38 112 ASN A CA 1
ATOM 908 C C . ASN A 1 112 ? -22.189 6.071 10.611 1.00 83.38 112 ASN A C 1
ATOM 910 O O . ASN A 1 112 ? -21.819 6.082 9.431 1.00 83.38 112 ASN A O 1
ATOM 914 N N . PRO A 1 113 ? -22.455 7.219 11.266 1.00 80.81 113 PRO A N 1
ATOM 915 C CA . PRO A 1 113 ? -22.164 8.535 10.698 1.00 80.81 113 PRO A CA 1
ATOM 916 C C . PRO A 1 113 ? -20.654 8.820 10.574 1.00 80.81 113 PRO A C 1
ATOM 918 O O . PRO A 1 113 ? -20.253 9.569 9.686 1.00 80.81 113 PRO A O 1
ATOM 921 N N . GLU A 1 114 ? -19.807 8.204 11.404 1.00 83.25 114 GLU A N 1
ATOM 922 C CA . GLU A 1 114 ? -18.349 8.398 11.425 1.00 83.25 114 GLU A CA 1
ATOM 923 C C . GLU A 1 114 ? -17.622 7.288 10.652 1.00 83.25 114 GLU A C 1
ATOM 925 O O . GLU A 1 114 ? -16.943 6.427 11.212 1.00 83.25 114 GLU A O 1
ATOM 930 N N . ARG A 1 115 ? -17.774 7.298 9.324 1.00 83.06 115 ARG A N 1
ATOM 931 C CA . ARG A 1 115 ? -17.229 6.248 8.439 1.00 83.06 115 ARG A CA 1
ATOM 932 C C . ARG A 1 115 ? -15.712 6.285 8.265 1.00 83.06 115 ARG A C 1
ATOM 934 O O . ARG A 1 115 ? -15.136 5.281 7.872 1.00 83.06 115 ARG A O 1
ATOM 941 N N . GLN A 1 116 ? -15.083 7.429 8.528 1.00 84.69 116 GLN A N 1
ATOM 942 C CA . GLN A 1 116 ? -13.654 7.647 8.272 1.00 84.69 116 GLN A CA 1
ATOM 943 C C . GLN A 1 116 ? -12.754 6.754 9.137 1.00 84.69 116 GLN A C 1
ATOM 945 O O . GLN A 1 116 ? -11.723 6.305 8.663 1.00 84.69 116 GLN A O 1
ATOM 950 N N . ASN A 1 117 ? -13.189 6.430 10.359 1.00 88.44 117 ASN A N 1
ATOM 951 C CA . ASN A 1 117 ? -12.417 5.635 11.320 1.00 88.44 117 ASN A CA 1
ATOM 952 C C . ASN A 1 117 ? -12.900 4.175 11.391 1.00 88.44 117 ASN A C 1
ATOM 954 O O . ASN A 1 117 ? -12.761 3.513 12.422 1.00 88.44 117 ASN A O 1
ATOM 958 N N . CYS A 1 118 ? -13.563 3.689 10.339 1.00 90.12 118 CYS A N 1
ATOM 959 C CA . CYS A 1 118 ? -14.139 2.350 10.295 1.00 90.12 118 CYS A CA 1
ATOM 960 C C . CYS A 1 118 ? -13.733 1.619 9.016 1.00 90.12 118 CYS A C 1
ATOM 962 O O . CYS A 1 118 ? -13.969 2.113 7.914 1.00 90.12 118 CYS A O 1
ATOM 964 N N . ILE A 1 119 ? -13.220 0.400 9.166 1.00 92.12 119 ILE A N 1
ATOM 965 C CA . ILE A 1 119 ? -12.929 -0.506 8.053 1.00 92.12 119 ILE A CA 1
ATOM 966 C C . ILE A 1 119 ? -13.898 -1.685 8.125 1.00 92.12 119 ILE A C 1
ATOM 968 O O . ILE A 1 119 ? -14.150 -2.235 9.196 1.00 92.12 119 ILE A O 1
ATOM 972 N N . VAL A 1 120 ? -14.462 -2.065 6.981 1.00 94.62 120 VAL A N 1
ATOM 973 C CA . VAL A 1 120 ? -15.329 -3.245 6.877 1.00 94.62 120 VAL A CA 1
ATOM 974 C C . VAL A 1 120 ? -14.489 -4.511 7.054 1.00 94.62 120 VAL A C 1
ATOM 976 O O . VAL A 1 120 ? -13.436 -4.644 6.431 1.00 94.62 120 VAL A O 1
ATOM 979 N N . ASP A 1 121 ? -14.974 -5.451 7.857 1.00 94.19 121 ASP A N 1
ATOM 980 C CA . ASP A 1 121 ? -14.361 -6.761 8.103 1.00 94.19 121 ASP A CA 1
ATOM 981 C C . ASP A 1 121 ? -13.935 -7.512 6.830 1.00 94.19 121 ASP A C 1
ATOM 983 O O . ASP A 1 121 ? -12.773 -7.908 6.723 1.00 94.19 121 ASP A O 1
ATOM 987 N N . ASP A 1 122 ? -14.816 -7.633 5.836 1.00 93.88 122 ASP A N 1
ATOM 988 C CA . ASP A 1 122 ? -14.515 -8.290 4.556 1.00 93.88 122 ASP A CA 1
ATOM 989 C C . ASP A 1 122 ? -13.373 -7.596 3.792 1.00 93.88 122 ASP A C 1
ATOM 991 O O . ASP A 1 122 ? -12.517 -8.248 3.188 1.00 93.88 122 ASP A O 1
ATOM 995 N N . ILE A 1 123 ? -13.327 -6.259 3.842 1.00 93.56 123 ILE A N 1
ATOM 996 C CA . ILE A 1 123 ? -12.277 -5.462 3.191 1.00 93.56 123 ILE A CA 1
ATOM 997 C C . ILE A 1 123 ? -10.947 -5.667 3.917 1.00 93.56 123 ILE A C 1
ATOM 999 O O . ILE A 1 123 ? -9.919 -5.877 3.271 1.00 93.56 123 ILE A O 1
ATOM 1003 N N . TRP A 1 124 ? -10.959 -5.654 5.251 1.00 95.12 124 TRP A N 1
ATOM 1004 C CA . TRP A 1 124 ? -9.762 -5.894 6.054 1.00 95.12 124 TRP A CA 1
ATOM 1005 C C . TRP A 1 124 ? -9.218 -7.316 5.872 1.00 95.12 124 TRP A C 1
ATOM 1007 O O . TRP A 1 124 ? -8.005 -7.512 5.792 1.00 95.12 124 TRP A O 1
ATOM 1017 N N . ALA A 1 125 ? -10.096 -8.312 5.750 1.00 95.00 125 ALA A N 1
ATOM 1018 C CA . ALA A 1 125 ? -9.706 -9.682 5.431 1.00 95.00 125 ALA A CA 1
ATOM 1019 C C . ALA A 1 125 ? -9.062 -9.781 4.037 1.00 95.00 125 ALA A C 1
ATOM 1021 O O . ALA A 1 125 ? -8.042 -10.452 3.870 1.00 95.00 125 ALA A O 1
ATOM 1022 N N . GLY A 1 126 ? -9.612 -9.070 3.047 1.00 95.25 126 GLY A N 1
ATOM 1023 C CA . GLY A 1 126 ? -9.012 -8.946 1.719 1.00 95.25 126 GLY A CA 1
ATOM 1024 C C . GLY A 1 126 ? -7.624 -8.304 1.761 1.00 95.25 126 GLY A C 1
ATOM 1025 O O . GLY A 1 126 ? -6.689 -8.834 1.166 1.00 95.25 126 GLY A O 1
ATOM 1026 N N . ALA A 1 127 ? -7.465 -7.218 2.521 1.00 93.69 127 ALA A N 1
ATOM 1027 C CA . ALA A 1 127 ? -6.180 -6.545 2.695 1.00 93.69 127 ALA A CA 1
ATOM 1028 C C . ALA A 1 127 ? -5.127 -7.467 3.331 1.00 93.69 127 ALA A C 1
ATOM 1030 O O . ALA A 1 127 ? -4.020 -7.568 2.812 1.00 93.69 127 ALA A O 1
ATOM 1031 N N . GLN A 1 128 ? -5.475 -8.209 4.386 1.00 95.00 128 GLN A N 1
ATOM 1032 C CA . GLN A 1 128 ? -4.568 -9.190 4.997 1.00 95.00 128 GLN A CA 1
ATOM 1033 C C . GLN A 1 128 ? -4.150 -10.295 4.019 1.00 95.00 128 GLN A C 1
ATOM 1035 O O . GLN A 1 128 ? -2.995 -10.717 4.019 1.00 95.00 128 GLN A O 1
ATOM 1040 N N . LYS A 1 129 ? -5.070 -10.762 3.165 1.00 95.50 129 LYS A N 1
ATOM 1041 C CA . LYS A 1 129 ? -4.751 -11.768 2.144 1.00 95.50 129 LYS A CA 1
ATOM 1042 C C . LYS A 1 129 ? -3.740 -11.229 1.133 1.00 95.50 129 LYS A C 1
ATOM 1044 O O . LYS A 1 129 ? -2.743 -11.892 0.876 1.00 95.50 129 LYS A O 1
ATOM 1049 N N . THR A 1 130 ? -3.980 -10.034 0.600 1.00 93.31 130 THR A N 1
ATOM 1050 C CA . THR A 1 130 ? -3.068 -9.385 -0.352 1.00 93.31 130 THR A CA 1
ATOM 1051 C C . THR A 1 130 ? -1.711 -9.091 0.281 1.00 93.31 130 THR A C 1
ATOM 1053 O O . THR A 1 130 ? -0.686 -9.281 -0.361 1.00 93.31 130 THR A O 1
ATOM 1056 N N . ALA A 1 131 ? -1.684 -8.663 1.546 1.00 92.00 131 ALA A N 1
ATOM 1057 C CA . ALA A 1 131 ? -0.440 -8.435 2.271 1.00 92.00 131 ALA A CA 1
ATOM 1058 C C . ALA A 1 131 ? 0.388 -9.716 2.379 1.00 92.00 131 ALA A C 1
ATOM 1060 O O . ALA A 1 131 ? 1.569 -9.699 2.060 1.00 92.00 131 ALA A O 1
ATOM 1061 N N . LYS A 1 132 ? -0.252 -10.840 2.713 1.00 92.19 132 LYS A N 1
ATOM 1062 C CA . LYS A 1 132 ? 0.419 -12.138 2.748 1.00 92.19 132 LYS A CA 1
ATOM 1063 C C . LYS A 1 132 ? 0.950 -12.570 1.377 1.00 92.19 132 LYS A C 1
ATOM 1065 O O . LYS A 1 132 ? 2.056 -13.076 1.286 1.00 92.19 132 LYS A O 1
ATOM 1070 N N . GLU A 1 133 ? 0.184 -12.356 0.307 1.00 92.38 133 GLU A N 1
ATOM 1071 C CA . GLU A 1 133 ? 0.646 -12.643 -1.061 1.00 92.38 133 GLU A CA 1
ATOM 1072 C C . GLU A 1 133 ? 1.887 -11.818 -1.434 1.00 92.38 133 GLU A C 1
ATOM 1074 O O . GLU A 1 133 ? 2.774 -12.319 -2.116 1.00 92.38 133 GLU A O 1
ATOM 1079 N N . ILE A 1 134 ? 1.963 -10.569 -0.969 1.00 92.00 134 ILE A N 1
ATOM 1080 C CA . ILE A 1 134 ? 3.132 -9.704 -1.156 1.00 92.00 134 ILE A CA 1
ATOM 1081 C C . ILE A 1 134 ? 4.312 -10.193 -0.303 1.00 92.00 134 ILE A C 1
ATOM 1083 O O . ILE A 1 134 ? 5.423 -10.266 -0.813 1.00 92.00 134 ILE A O 1
ATOM 1087 N N . GLU A 1 135 ? 4.075 -10.565 0.956 1.00 89.94 135 GLU A N 1
ATOM 1088 C CA . GLU A 1 135 ? 5.085 -11.169 1.841 1.00 89.94 135 GLU A CA 1
ATOM 1089 C C . GLU A 1 135 ? 5.668 -12.471 1.266 1.00 89.94 135 GLU A C 1
ATOM 1091 O O . GLU A 1 135 ? 6.853 -12.733 1.434 1.00 89.94 135 GLU A O 1
ATOM 1096 N N . ASP A 1 136 ? 4.860 -13.262 0.556 1.00 91.06 136 ASP A N 1
ATOM 1097 C CA . ASP A 1 136 ? 5.301 -14.499 -0.099 1.00 91.06 136 ASP A CA 1
ATOM 1098 C C . ASP A 1 136 ? 6.057 -14.241 -1.429 1.00 91.06 136 ASP A C 1
ATOM 1100 O O . ASP A 1 136 ? 6.840 -15.086 -1.866 1.00 91.06 136 ASP A O 1
ATOM 1104 N N . GLU A 1 137 ? 5.802 -13.117 -2.112 1.00 89.12 137 GLU A N 1
ATOM 1105 C CA . GLU A 1 137 ? 6.390 -12.779 -3.423 1.00 89.12 137 GLU A CA 1
ATOM 1106 C C . GLU A 1 137 ? 7.732 -12.046 -3.320 1.00 89.12 137 GLU A C 1
ATOM 1108 O O . GLU A 1 137 ? 8.571 -12.173 -4.214 1.00 89.12 137 GLU A O 1
ATOM 1113 N N . PHE A 1 138 ? 7.923 -11.252 -2.271 1.00 87.44 138 PHE A N 1
ATOM 1114 C CA . PHE A 1 138 ? 9.109 -10.425 -2.091 1.00 87.44 138 PHE A CA 1
ATOM 1115 C C . PHE A 1 138 ? 10.016 -11.001 -1.004 1.00 87.44 138 PHE A C 1
ATOM 1117 O O . PHE A 1 138 ? 9.547 -11.459 0.034 1.00 87.44 138 PHE A O 1
ATOM 1124 N N . ASP A 1 139 ? 11.328 -10.917 -1.221 1.00 81.50 139 ASP A N 1
ATOM 1125 C CA . ASP A 1 139 ? 12.301 -11.252 -0.184 1.00 81.50 139 ASP A CA 1
ATOM 1126 C C . ASP A 1 139 ? 12.205 -10.262 0.995 1.00 81.50 139 ASP A C 1
ATOM 1128 O O . ASP A 1 139 ? 11.776 -9.114 0.843 1.00 81.50 139 ASP A O 1
ATOM 1132 N N . GLU A 1 140 ? 12.634 -10.689 2.185 1.00 72.06 140 GLU A N 1
ATOM 1133 C CA . GLU A 1 140 ? 12.552 -9.888 3.421 1.00 72.06 140 GLU A CA 1
ATOM 1134 C C . GLU A 1 140 ? 13.292 -8.537 3.290 1.00 72.06 140 GLU A C 1
ATOM 1136 O O . GLU A 1 140 ? 12.834 -7.516 3.803 1.00 72.06 140 GLU A O 1
ATOM 1141 N N . ASP A 1 141 ? 14.373 -8.509 2.501 1.00 73.62 141 ASP A N 1
ATOM 1142 C CA . ASP A 1 141 ? 15.157 -7.308 2.184 1.00 73.62 141 ASP A CA 1
ATOM 1143 C C . ASP A 1 141 ? 14.438 -6.342 1.219 1.00 73.62 141 ASP A C 1
ATOM 1145 O O . ASP A 1 141 ? 14.725 -5.145 1.191 1.00 73.62 141 ASP A O 1
ATOM 1149 N N . ASP A 1 142 ? 13.479 -6.829 0.431 1.00 75.12 142 ASP A N 1
ATOM 1150 C CA . ASP A 1 142 ? 12.709 -6.006 -0.506 1.00 75.12 142 ASP A CA 1
ATOM 1151 C C . ASP A 1 142 ? 11.459 -5.379 0.129 1.00 75.12 142 ASP A C 1
ATOM 1153 O O . ASP A 1 142 ? 10.894 -4.418 -0.414 1.00 75.12 142 ASP A O 1
ATOM 1157 N N . LEU A 1 143 ? 11.017 -5.939 1.258 1.00 71.06 143 LEU A N 1
ATOM 1158 C CA . LEU A 1 143 ? 9.868 -5.491 2.047 1.00 71.06 143 LEU A CA 1
ATOM 1159 C C . LEU A 1 143 ? 10.262 -4.666 3.267 1.00 71.06 143 LEU A C 1
ATOM 1161 O O . LEU A 1 143 ? 9.408 -4.419 4.123 1.00 71.06 143 LEU A O 1
ATOM 1165 N N . ILE A 1 144 ? 11.525 -4.232 3.343 1.00 65.19 144 ILE A N 1
ATOM 1166 C CA . ILE A 1 144 ? 12.010 -3.378 4.426 1.00 65.19 144 ILE A CA 1
ATOM 1167 C C . ILE A 1 144 ? 11.000 -2.257 4.664 1.00 65.19 144 ILE A C 1
ATOM 1169 O O . ILE A 1 144 ? 10.592 -1.550 3.741 1.00 65.19 144 ILE A O 1
ATOM 1173 N N . VAL A 1 145 ? 10.586 -2.122 5.925 1.00 65.88 145 VAL A N 1
ATOM 1174 C CA . VAL A 1 145 ? 9.749 -1.013 6.372 1.00 65.88 145 VAL A CA 1
ATOM 1175 C C . VAL A 1 145 ? 10.526 0.266 6.104 1.00 65.88 145 VAL A C 1
ATOM 1177 O O . VAL A 1 145 ? 11.507 0.569 6.786 1.00 65.88 145 VAL A O 1
ATOM 1180 N N . PHE A 1 146 ? 10.102 0.980 5.069 1.00 69.56 146 PHE A N 1
ATOM 1181 C CA . PHE A 1 146 ? 10.790 2.169 4.605 1.00 69.56 146 PHE A CA 1
ATOM 1182 C C . PHE A 1 146 ? 10.577 3.300 5.601 1.00 69.56 146 PHE A C 1
ATOM 1184 O O . PHE A 1 146 ? 9.465 3.532 6.086 1.00 69.56 146 PHE A O 1
ATOM 1191 N N . ASN A 1 147 ? 11.639 4.051 5.882 1.00 77.81 147 ASN A N 1
ATOM 1192 C CA . ASN A 1 147 ? 11.455 5.328 6.554 1.00 77.81 147 ASN A CA 1
ATOM 1193 C C . ASN A 1 147 ? 10.622 6.273 5.654 1.00 77.81 147 ASN A C 1
ATOM 1195 O O . ASN A 1 147 ? 10.493 6.048 4.447 1.00 77.81 147 ASN A O 1
ATOM 1199 N N . GLY A 1 148 ? 10.072 7.355 6.219 1.00 78.56 148 GLY A N 1
ATOM 1200 C CA . GLY A 1 148 ? 9.223 8.285 5.458 1.00 78.56 148 GLY A CA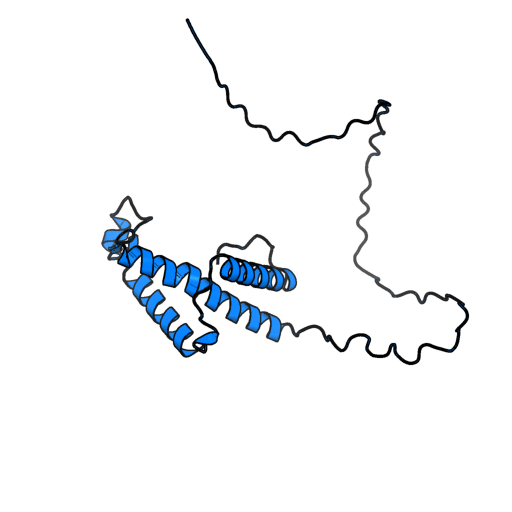 1
ATOM 1201 C C . GLY A 1 148 ? 9.872 8.807 4.166 1.00 78.56 148 GLY A C 1
ATOM 1202 O O . GLY A 1 148 ? 9.213 8.862 3.134 1.00 78.56 148 GLY A O 1
ATOM 1203 N N . TYR A 1 149 ? 11.177 9.087 4.190 1.00 86.25 149 TYR A N 1
ATOM 1204 C CA . TYR A 1 149 ? 11.935 9.535 3.019 1.00 86.25 149 TYR A CA 1
ATOM 1205 C C . TYR A 1 149 ? 12.116 8.433 1.961 1.00 86.25 149 TYR A C 1
ATOM 1207 O O . TYR A 1 149 ? 11.973 8.678 0.765 1.00 86.25 149 TYR A O 1
ATOM 1215 N N . GLU A 1 150 ? 12.424 7.203 2.363 1.00 86.25 150 GLU A N 1
ATOM 1216 C CA . GLU A 1 150 ? 12.572 6.086 1.422 1.00 86.25 150 GLU A CA 1
ATOM 1217 C C . GLU A 1 150 ? 11.244 5.750 0.738 1.00 86.25 150 GLU A C 1
ATOM 1219 O O . GLU A 1 150 ? 11.217 5.476 -0.466 1.00 86.25 150 GLU A O 1
ATOM 1224 N N . LEU A 1 151 ? 10.136 5.844 1.479 1.00 85.31 151 LEU A N 1
ATOM 1225 C CA . LEU A 1 151 ? 8.795 5.675 0.933 1.00 85.31 151 LEU A CA 1
ATOM 1226 C C . LEU A 1 151 ? 8.459 6.778 -0.082 1.00 85.31 151 LEU A C 1
ATOM 1228 O O . LEU A 1 151 ? 7.935 6.489 -1.160 1.00 85.31 151 LEU A O 1
ATOM 1232 N N . GLU A 1 152 ? 8.810 8.031 0.217 1.00 86.88 152 GLU A N 1
ATOM 1233 C CA . GLU A 1 152 ? 8.689 9.150 -0.727 1.00 86.88 152 GLU A CA 1
ATOM 1234 C C . GLU A 1 152 ? 9.536 8.927 -1.986 1.00 86.88 152 GLU A C 1
ATOM 1236 O O . GLU A 1 152 ? 9.077 9.172 -3.104 1.00 86.88 152 GLU A O 1
ATOM 1241 N N . MET A 1 153 ? 10.744 8.383 -1.840 1.00 90.19 153 MET A N 1
ATOM 1242 C CA . MET A 1 153 ? 11.603 8.055 -2.974 1.00 90.19 153 MET A CA 1
ATOM 1243 C C . MET A 1 153 ? 11.010 6.938 -3.847 1.00 90.19 153 MET A C 1
ATOM 1245 O O . MET A 1 153 ? 11.080 7.022 -5.076 1.00 90.19 153 MET A O 1
ATOM 1249 N N . LEU A 1 154 ? 10.391 5.910 -3.258 1.00 89.81 154 LEU A N 1
ATOM 1250 C CA . LEU A 1 154 ? 9.654 4.889 -4.016 1.00 89.81 154 LEU A CA 1
ATOM 1251 C C . LEU A 1 154 ? 8.479 5.492 -4.781 1.00 89.81 154 LEU A C 1
ATOM 1253 O O . LEU A 1 154 ? 8.268 5.164 -5.951 1.00 89.81 154 LEU A O 1
ATOM 1257 N N . HIS A 1 155 ? 7.752 6.408 -4.146 1.00 88.44 155 HIS A N 1
ATOM 1258 C CA . HIS A 1 155 ? 6.660 7.120 -4.785 1.00 88.44 155 HIS A CA 1
ATOM 1259 C C . HIS A 1 155 ? 7.157 7.960 -5.979 1.00 88.44 155 HIS A C 1
ATOM 1261 O O . HIS A 1 155 ? 6.560 7.921 -7.055 1.00 88.44 155 HIS A O 1
ATOM 1267 N N . GLY A 1 156 ? 8.284 8.663 -5.833 1.00 90.56 156 GLY A N 1
ATOM 1268 C CA . GLY A 1 156 ? 8.914 9.418 -6.922 1.00 90.56 156 GLY A CA 1
ATOM 1269 C C . GLY A 1 156 ? 9.364 8.538 -8.096 1.00 90.56 156 GLY A C 1
ATOM 1270 O O . GLY A 1 156 ? 9.173 8.895 -9.257 1.00 90.56 156 GLY A O 1
ATOM 1271 N N . LYS A 1 157 ? 9.902 7.343 -7.821 1.00 92.12 157 LYS A N 1
ATOM 1272 C CA . LYS A 1 157 ? 10.237 6.360 -8.870 1.00 92.12 157 LYS A CA 1
ATOM 1273 C C . LYS A 1 157 ? 8.985 5.874 -9.603 1.00 92.12 157 LYS A C 1
ATOM 1275 O O . LYS A 1 157 ? 8.983 5.765 -10.828 1.00 92.12 157 LYS A O 1
ATOM 1280 N N . LEU A 1 158 ? 7.909 5.606 -8.864 1.00 92.56 158 LEU A N 1
ATOM 1281 C CA . LEU A 1 158 ? 6.637 5.161 -9.427 1.00 92.56 158 LEU A CA 1
ATOM 1282 C C . LEU A 1 158 ? 5.997 6.232 -10.319 1.00 92.56 158 LEU A C 1
ATOM 1284 O O . LEU A 1 158 ? 5.518 5.898 -11.404 1.00 92.56 158 LEU A O 1
ATOM 1288 N N . SER A 1 159 ? 6.002 7.501 -9.900 1.00 90.06 159 SER A N 1
ATOM 1289 C CA . SER A 1 159 ? 5.460 8.599 -10.708 1.00 90.06 159 SER A CA 1
ATOM 1290 C C . SER A 1 159 ? 6.280 8.830 -11.977 1.00 90.06 159 SER A C 1
ATOM 1292 O O . SER A 1 159 ? 5.693 8.990 -13.045 1.00 90.06 159 SER A O 1
ATOM 1294 N N . ALA A 1 160 ? 7.612 8.741 -11.903 1.00 91.50 160 ALA A N 1
ATOM 1295 C CA . ALA A 1 160 ? 8.484 8.844 -13.073 1.00 91.50 160 ALA A CA 1
ATOM 1296 C C . ALA A 1 160 ? 8.181 7.760 -14.123 1.00 91.50 160 ALA A C 1
ATOM 1298 O O . ALA A 1 160 ? 8.024 8.071 -15.303 1.00 91.50 160 ALA A O 1
ATOM 1299 N N . LEU A 1 161 ? 8.031 6.497 -13.702 1.00 92.25 161 LEU A N 1
ATOM 1300 C CA . LEU A 1 161 ? 7.701 5.405 -14.626 1.00 92.25 161 LEU A CA 1
ATOM 1301 C C . LEU A 1 161 ? 6.281 5.520 -15.191 1.00 92.25 161 LEU A C 1
ATOM 1303 O O . LEU A 1 161 ? 6.065 5.250 -16.369 1.00 92.25 161 LEU A O 1
ATOM 1307 N N . ARG A 1 162 ? 5.301 5.940 -14.383 1.00 90.38 162 ARG A N 1
ATOM 1308 C CA . ARG A 1 162 ? 3.928 6.170 -14.860 1.00 90.38 162 ARG A CA 1
ATOM 1309 C C . ARG A 1 162 ? 3.874 7.290 -15.895 1.00 90.38 162 ARG A C 1
ATOM 1311 O O . ARG A 1 162 ? 3.198 7.125 -16.907 1.00 90.38 162 ARG A O 1
ATOM 1318 N N . TRP A 1 163 ? 4.613 8.371 -15.664 1.00 90.69 163 TRP A N 1
ATOM 1319 C CA . TRP A 1 163 ? 4.733 9.473 -16.612 1.00 90.69 163 TRP A CA 1
ATOM 1320 C C . TRP A 1 163 ? 5.391 9.032 -17.922 1.00 90.69 163 TRP A C 1
ATOM 1322 O O . TRP A 1 163 ? 4.875 9.334 -18.994 1.00 90.69 163 TRP A O 1
ATOM 1332 N N . ALA A 1 164 ? 6.451 8.219 -17.852 1.00 89.38 164 ALA A N 1
ATOM 1333 C CA . ALA A 1 164 ? 7.100 7.652 -19.036 1.00 89.38 164 ALA A CA 1
ATOM 1334 C C . ALA A 1 164 ? 6.162 6.774 -19.893 1.00 89.38 164 ALA A C 1
ATOM 1336 O O . ALA A 1 164 ? 6.339 6.686 -21.105 1.00 89.38 164 ALA A O 1
ATOM 1337 N N . VAL A 1 165 ? 5.150 6.145 -19.282 1.00 90.25 165 VAL A N 1
ATOM 1338 C CA . VAL A 1 165 ? 4.122 5.332 -19.965 1.00 90.25 165 VAL A CA 1
ATOM 1339 C C . VAL A 1 165 ? 2.920 6.178 -20.436 1.00 90.25 165 VAL A C 1
ATOM 1341 O O . VAL A 1 165 ? 2.028 5.667 -21.111 1.00 90.25 165 VAL A O 1
ATOM 1344 N N . GLY A 1 166 ? 2.906 7.482 -20.140 1.00 88.81 166 GLY A N 1
ATOM 1345 C CA . GLY A 1 166 ? 1.878 8.424 -20.589 1.00 88.81 166 GLY A CA 1
ATOM 1346 C C . GLY A 1 166 ? 0.743 8.685 -19.595 1.00 88.81 166 GLY A C 1
ATOM 1347 O O . GLY A 1 166 ? -0.272 9.250 -19.989 1.00 88.81 166 GLY A O 1
ATOM 1348 N N . ASN A 1 167 ? 0.885 8.292 -18.323 1.00 85.62 167 ASN A N 1
ATOM 1349 C CA . ASN A 1 167 ? -0.039 8.731 -17.270 1.00 85.62 167 ASN A CA 1
ATOM 1350 C C . ASN A 1 167 ? 0.317 10.145 -16.790 1.00 85.62 167 ASN A C 1
ATOM 1352 O O . ASN A 1 167 ? 1.486 10.536 -16.805 1.00 85.62 167 ASN A O 1
ATOM 1356 N N . ASP A 1 168 ? -0.669 10.881 -16.276 1.00 80.88 168 ASP A N 1
ATOM 1357 C CA . ASP A 1 168 ? -0.402 12.185 -15.670 1.00 80.88 168 ASP A CA 1
ATOM 1358 C C . ASP A 1 168 ? 0.417 12.061 -14.382 1.00 80.88 168 ASP A C 1
ATOM 1360 O O . ASP A 1 168 ? 0.355 11.073 -13.642 1.00 80.88 168 ASP A O 1
ATOM 1364 N N . TRP A 1 169 ? 1.178 13.118 -14.108 1.00 68.69 169 TRP A N 1
ATOM 1365 C CA . TRP A 1 169 ? 2.101 13.192 -12.979 1.00 68.69 169 TRP A CA 1
ATOM 1366 C C . TRP A 1 169 ? 1.392 13.254 -11.609 1.00 68.69 169 TRP A C 1
ATOM 1368 O O . TRP A 1 169 ? 2.006 12.927 -10.596 1.00 68.69 169 TRP A O 1
ATOM 1378 N N . ASP A 1 170 ? 0.102 13.616 -11.583 1.00 67.38 170 ASP A N 1
ATOM 1379 C CA . ASP A 1 170 ? -0.699 13.873 -10.369 1.00 67.38 170 ASP A CA 1
ATOM 1380 C C . ASP A 1 170 ? -1.632 12.711 -9.955 1.00 67.38 170 ASP A C 1
ATOM 1382 O O . ASP A 1 170 ? -2.423 12.832 -9.022 1.00 67.38 170 ASP A O 1
ATOM 1386 N N . PHE A 1 171 ? -1.547 11.543 -10.604 1.00 61.81 171 PHE A N 1
ATOM 1387 C CA . PHE A 1 171 ? -2.269 10.341 -10.148 1.00 61.81 171 PHE A CA 1
ATOM 1388 C C . PHE A 1 171 ? -1.560 9.699 -8.936 1.00 61.81 171 PHE A C 1
ATOM 1390 O O . PHE A 1 171 ? -0.884 8.666 -9.050 1.00 61.81 171 PHE A O 1
ATOM 1397 N N . LEU A 1 172 ? -1.683 10.370 -7.783 1.00 59.41 172 LEU A N 1
ATOM 1398 C CA . LEU A 1 172 ? -1.162 9.998 -6.455 1.00 59.41 172 LEU A CA 1
ATOM 1399 C C . LEU A 1 172 ? -2.140 9.142 -5.628 1.00 59.41 172 LEU A C 1
ATOM 1401 O O . LEU A 1 172 ? -1.847 8.774 -4.494 1.00 59.41 172 LEU A O 1
ATOM 1405 N N . ASP A 1 173 ? -3.316 8.849 -6.169 1.00 56.75 173 ASP A N 1
ATOM 1406 C CA . ASP A 1 173 ? -4.457 8.194 -5.526 1.00 56.75 173 ASP A CA 1
ATOM 1407 C C . ASP A 1 173 ? -4.340 6.659 -5.422 1.00 56.75 173 ASP A C 1
ATOM 1409 O O . ASP A 1 173 ? -5.336 5.975 -5.188 1.00 56.75 173 ASP A O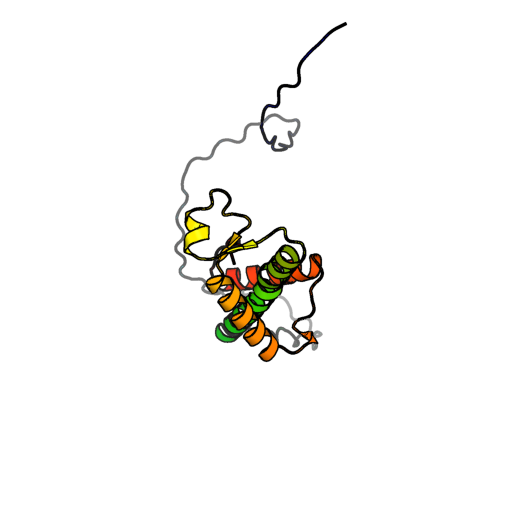 1
ATOM 1413 N N . THR A 1 174 ? -3.130 6.104 -5.572 1.00 48.69 174 THR A N 1
ATOM 1414 C CA . THR A 1 174 ? -2.877 4.652 -5.476 1.00 48.69 174 THR A CA 1
ATOM 1415 C C . THR A 1 174 ? -2.297 4.205 -4.154 1.00 48.69 174 THR A C 1
ATOM 1417 O O . THR A 1 174 ? -1.380 4.904 -3.670 1.00 48.69 174 THR A O 1
#

Radius of gyration: 28.51 Å; chains: 1; bounding box: 69×67×69 Å

Foldseek 3Di:
DDDDDDDDDDDDDDDDDDDDDPDDDDPDDDDPPDDDPDDPDPDDDPDPDDDPPDDVPPVVPDPPDDDDPVVLVVLLVLLVLLLCLQPPVVVLVVCVVVVQAEEDDPVVCVVDPPNVRYDYPVVNVVSVVSNVVNVVVDDPVSNPNDDPVVSVVSLVVNLVSCVVVPDDSPPPVD

Secondary structure (DSSP, 8-state):
---------------PPP-TT--PPP----------S---------------S--TT---S---PPPPHHHHHHHHHHHHHHHHIIIIIIHHHHHHHTTSSEEE-HHHHHH-S-GGGEEEHHHHHHHHHHHHHHHHHS-TTTS----HHHHHHHHHHHHHHHHHTT--TT----